Protein AF-A0A4Q4D3P8-F1 (afdb_monomer_lite)

pLDDT: mean 97.25, std 1.83, range [89.56, 98.69]

Foldseek 3Di:
DLALVVQVVVQCCCQCVVVVDDPLVSCQLLQCLLPVDSDDPDRSVSSSVCDDPSSVVSNVVSD

Radius of gyration: 10.98 Å; chains: 1; bounding box: 26×24×26 Å

Structure (mmCIF, N/CA/C/O backbone):
data_AF-A0A4Q4D3P8-F1
#
_entry.id   AF-A0A4Q4D3P8-F1
#
loop_
_atom_site.group_PDB
_atom_site.id
_atom_site.type_symbol
_atom_site.label_atom_id
_atom_site.label_alt_id
_atom_site.label_comp_id
_atom_site.label_asym_id
_atom_site.label_entity_id
_atom_site.label_seq_id
_atom_site.pdbx_PDB_ins_code
_atom_site.Cartn_x
_atom_site.Cartn_y
_atom_site.Cartn_z
_atom_site.occupancy
_atom_site.B_iso_or_equiv
_atom_site.auth_seq_id
_atom_site.auth_comp_id
_atom_site.auth_asym_id
_atom_site.auth_atom_id
_atom_site.pdbx_PDB_model_num
ATOM 1 N N . GLU A 1 1 ? -3.473 10.649 -10.302 1.00 93.06 1 GLU A N 1
ATOM 2 C CA . GLU A 1 1 ? -1.998 10.568 -10.363 1.00 93.06 1 GLU A CA 1
ATOM 3 C C . GLU A 1 1 ? -1.542 9.266 -9.705 1.00 93.06 1 GLU A C 1
ATOM 5 O O . GLU A 1 1 ? -2.282 8.758 -8.870 1.00 93.06 1 GLU A O 1
ATOM 10 N N . TRP A 1 2 ? -0.403 8.685 -10.096 1.00 97.56 2 TRP A N 1
ATOM 11 C CA . TRP A 1 2 ? 0.158 7.497 -9.430 1.00 97.56 2 TRP A CA 1
ATOM 12 C C . TRP A 1 2 ? 1.275 7.925 -8.477 1.00 97.56 2 TRP A C 1
ATOM 14 O O . TRP A 1 2 ? 2.446 7.815 -8.815 1.00 97.56 2 TRP A O 1
ATOM 24 N N . SER A 1 3 ? 0.888 8.460 -7.321 1.00 98.62 3 SER A N 1
ATOM 25 C CA . SER A 1 3 ? 1.799 8.993 -6.304 1.00 98.62 3 SER A CA 1
ATOM 26 C C . SER A 1 3 ? 1.491 8.409 -4.929 1.00 98.62 3 SER A C 1
ATOM 28 O O . SER A 1 3 ? 0.345 8.036 -4.657 1.00 98.62 3 SER A O 1
ATOM 30 N N . THR A 1 4 ? 2.491 8.346 -4.051 1.00 98.69 4 THR A N 1
ATOM 31 C CA . THR A 1 4 ? 2.389 7.836 -2.674 1.00 98.69 4 THR A CA 1
ATOM 32 C C . THR A 1 4 ? 1.159 8.357 -1.923 1.00 98.69 4 THR A C 1
ATOM 34 O O . THR A 1 4 ? 0.376 7.518 -1.474 1.00 98.69 4 THR A O 1
ATOM 37 N N . PRO A 1 5 ? 0.891 9.680 -1.827 1.00 98.62 5 PRO A N 1
ATOM 38 C CA . PRO A 1 5 ? -0.278 10.169 -1.092 1.00 98.62 5 PRO A CA 1
ATOM 39 C C . PRO A 1 5 ? -1.604 9.709 -1.713 1.00 98.62 5 PRO A C 1
ATOM 41 O O . PRO A 1 5 ? -2.553 9.404 -0.991 1.00 98.62 5 PRO A O 1
ATOM 44 N N . THR A 1 6 ? -1.670 9.599 -3.044 1.00 98.62 6 THR A N 1
ATOM 45 C CA . THR A 1 6 ? -2.873 9.118 -3.740 1.00 98.62 6 THR A CA 1
ATOM 46 C C . THR A 1 6 ? -3.098 7.624 -3.487 1.00 98.62 6 THR A C 1
ATOM 48 O O . THR A 1 6 ? -4.221 7.199 -3.220 1.00 98.62 6 THR A O 1
ATOM 51 N N . ILE A 1 7 ? -2.030 6.824 -3.549 1.00 98.62 7 ILE A N 1
ATOM 52 C CA . ILE A 1 7 ? -2.063 5.374 -3.323 1.00 98.62 7 ILE A CA 1
ATOM 53 C C . ILE A 1 7 ? -2.431 5.067 -1.869 1.00 98.62 7 ILE A C 1
ATOM 55 O O . ILE A 1 7 ? -3.321 4.253 -1.617 1.00 98.62 7 ILE A O 1
ATOM 59 N N . GLU A 1 8 ? -1.774 5.728 -0.914 1.00 98.56 8 GLU A N 1
ATOM 60 C CA . GLU A 1 8 ? -2.052 5.564 0.511 1.00 98.56 8 GLU A CA 1
ATOM 61 C C . GLU A 1 8 ? -3.501 5.944 0.831 1.00 98.56 8 GLU A C 1
ATOM 63 O O . GLU A 1 8 ? -4.210 5.161 1.465 1.00 98.56 8 GLU A O 1
ATOM 68 N N . GLY A 1 9 ? -3.965 7.099 0.343 1.00 98.62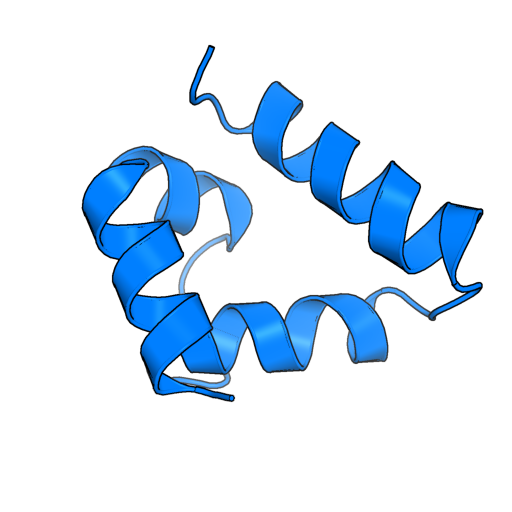 9 GLY A N 1
ATOM 69 C CA . GLY A 1 9 ? -5.342 7.547 0.534 1.00 98.62 9 GLY A CA 1
ATOM 70 C C . GLY A 1 9 ? -6.363 6.543 -0.002 1.00 98.62 9 GLY A C 1
ATOM 71 O O . GLY A 1 9 ? -7.283 6.158 0.718 1.00 98.62 9 GLY A O 1
ATOM 72 N N . ALA A 1 10 ? -6.169 6.050 -1.230 1.00 98.38 10 ALA A N 1
ATOM 73 C CA . ALA A 1 10 ? -7.076 5.082 -1.848 1.00 98.38 10 ALA A CA 1
ATOM 74 C C . ALA A 1 10 ? -7.132 3.746 -1.086 1.00 98.38 10 ALA A C 1
ATOM 76 O O . ALA A 1 10 ? -8.217 3.195 -0.872 1.00 98.38 10 ALA A O 1
ATOM 77 N N . LEU A 1 11 ? -5.977 3.228 -0.650 1.00 98.19 11 LEU A N 1
ATOM 78 C CA . LEU A 1 11 ? -5.907 1.978 0.109 1.00 98.19 11 LEU A CA 1
ATOM 79 C C . LEU A 1 11 ? -6.495 2.127 1.515 1.00 98.19 11 LEU A C 1
ATOM 81 O O . LEU A 1 11 ? -7.173 1.213 1.978 1.00 98.19 11 LEU A O 1
ATOM 85 N N . ARG A 1 12 ? -6.280 3.262 2.191 1.00 98.50 12 ARG A N 1
ATOM 86 C CA . ARG A 1 12 ? -6.894 3.543 3.500 1.00 98.50 12 ARG A CA 1
ATOM 87 C C . ARG A 1 12 ? -8.409 3.654 3.391 1.00 98.50 12 ARG A C 1
ATOM 89 O O . ARG A 1 12 ? -9.100 2.922 4.093 1.00 98.50 12 ARG A O 1
ATOM 96 N N . ALA A 1 13 ? -8.903 4.467 2.460 1.00 98.62 13 ALA A N 1
ATOM 97 C CA . ALA A 1 13 ? -10.335 4.638 2.247 1.00 98.62 13 ALA A CA 1
ATOM 98 C C . ALA A 1 13 ? -11.025 3.303 1.926 1.00 98.62 13 ALA A C 1
ATOM 100 O O . ALA A 1 13 ? -12.077 2.994 2.473 1.00 98.62 13 ALA A O 1
ATOM 101 N N . SER A 1 14 ? -10.410 2.470 1.081 1.00 98.19 14 SER A N 1
ATOM 102 C CA . SER A 1 14 ? -11.017 1.196 0.679 1.00 98.19 14 SER A CA 1
ATOM 103 C C . SER A 1 14 ? -10.914 0.124 1.766 1.00 98.19 14 SER A C 1
ATOM 105 O O . SER A 1 14 ? -11.902 -0.526 2.088 1.00 98.19 14 SER A O 1
ATOM 107 N N . LEU A 1 15 ? -9.722 -0.090 2.333 1.00 98.12 15 LEU A N 1
ATOM 108 C CA . LEU A 1 15 ? -9.461 -1.232 3.215 1.00 98.12 15 LEU A CA 1
ATOM 109 C C . LEU A 1 15 ? -9.743 -0.928 4.686 1.00 98.12 15 LEU A C 1
ATOM 111 O O . LEU A 1 15 ? -10.219 -1.802 5.406 1.00 98.12 15 LEU A O 1
ATOM 115 N N . ILE A 1 16 ? -9.426 0.280 5.149 1.00 98.00 16 ILE A N 1
ATOM 116 C CA . ILE A 1 16 ? -9.635 0.660 6.549 1.00 98.00 16 ILE A CA 1
ATOM 117 C C . ILE A 1 16 ? -11.054 1.175 6.721 1.00 98.00 16 ILE A C 1
ATOM 119 O O . ILE A 1 16 ? -11.810 0.584 7.482 1.00 98.00 16 ILE A O 1
ATOM 123 N N . ASP A 1 17 ? -11.427 2.230 6.001 1.00 97.56 17 ASP A N 1
ATOM 124 C CA . ASP A 1 17 ? -12.728 2.869 6.217 1.00 97.56 17 ASP A CA 1
ATOM 125 C C . ASP A 1 17 ? -13.857 2.034 5.596 1.00 97.56 17 ASP A C 1
ATOM 127 O O . ASP A 1 17 ? -14.870 1.779 6.241 1.00 97.56 17 ASP A O 1
ATOM 131 N N . GLY A 1 18 ? -13.657 1.538 4.370 1.00 98.31 18 GLY A N 1
ATOM 132 C CA . GLY A 1 18 ? -14.652 0.744 3.648 1.00 98.31 18 GLY A CA 1
ATOM 133 C C . GLY A 1 18 ? -14.867 -0.664 4.209 1.00 98.31 18 GLY A C 1
ATOM 134 O O . GLY A 1 18 ? -16.006 -1.112 4.312 1.00 98.31 18 GLY A O 1
ATOM 135 N N . LEU A 1 19 ? -13.792 -1.370 4.582 1.00 97.81 19 LEU A N 1
ATOM 136 C CA . LEU A 1 19 ? -13.867 -2.757 5.076 1.00 97.81 19 LEU A CA 1
ATOM 137 C C . LEU A 1 19 ? -13.653 -2.898 6.593 1.00 97.81 19 LEU A C 1
ATOM 139 O O . LEU A 1 19 ? -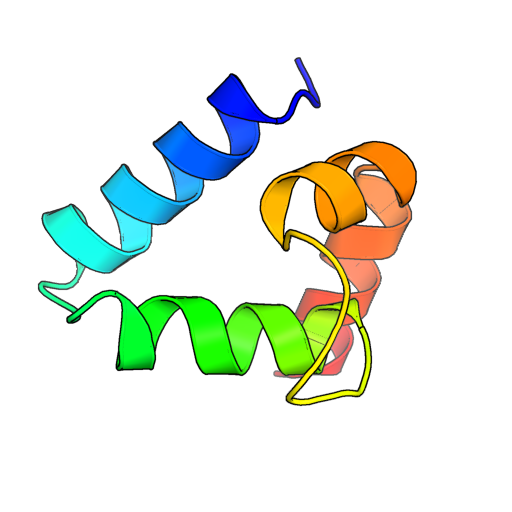13.722 -4.009 7.117 1.00 97.81 19 LEU A O 1
ATOM 143 N N . GLY A 1 20 ? -13.369 -1.811 7.314 1.00 97.69 20 GLY A N 1
ATOM 144 C CA . GLY A 1 20 ? -13.139 -1.841 8.763 1.00 97.69 20 GLY A CA 1
ATOM 145 C C . GLY A 1 20 ? -11.860 -2.574 9.187 1.00 97.69 20 GLY A C 1
ATOM 146 O O . GLY A 1 20 ? -11.730 -2.977 10.348 1.00 97.69 20 GLY A O 1
ATOM 147 N N . LEU A 1 21 ? -10.913 -2.811 8.272 1.00 98.31 21 LEU A N 1
ATOM 148 C CA . LEU A 1 21 ? -9.724 -3.601 8.579 1.00 98.31 21 LEU A CA 1
ATOM 149 C C . LEU A 1 21 ? -8.708 -2.786 9.378 1.00 98.31 21 LEU A C 1
ATOM 151 O O . LEU A 1 21 ? -8.372 -1.646 9.061 1.00 98.31 21 LEU A O 1
ATOM 155 N N . LYS A 1 22 ? -8.102 -3.427 10.381 1.00 97.88 22 LYS A N 1
ATOM 156 C CA . LYS A 1 22 ? -6.928 -2.858 11.054 1.00 97.88 22 LYS A CA 1
ATOM 157 C C . LYS A 1 22 ? -5.768 -2.738 10.051 1.00 97.88 22 LYS A C 1
ATOM 159 O O . LYS A 1 22 ? -5.534 -3.700 9.314 1.00 97.88 22 LYS A O 1
ATOM 164 N N . PRO A 1 23 ? -4.949 -1.666 10.093 1.00 95.25 23 PRO A N 1
ATOM 165 C CA . PRO A 1 23 ? -3.848 -1.452 9.144 1.00 95.25 23 PRO A CA 1
ATOM 166 C C . PRO A 1 23 ? -2.919 -2.662 8.961 1.00 95.25 23 PRO A C 1
ATOM 168 O O . PRO A 1 23 ? -2.527 -2.993 7.844 1.00 95.25 23 PRO A O 1
ATOM 171 N N . ARG A 1 24 ? -2.608 -3.374 10.055 1.00 92.06 24 ARG A N 1
ATOM 172 C CA . ARG A 1 24 ? -1.752 -4.572 10.028 1.00 92.06 24 ARG A CA 1
ATOM 173 C C . ARG A 1 24 ? -2.332 -5.704 9.172 1.00 92.06 24 ARG A C 1
ATOM 175 O O . ARG A 1 24 ? -1.569 -6.434 8.550 1.00 92.06 24 ARG A O 1
ATOM 182 N N . LEU A 1 25 ? -3.655 -5.860 9.167 1.00 96.06 25 LEU A N 1
ATOM 183 C CA . LEU A 1 25 ? -4.350 -6.873 8.371 1.00 96.06 25 LEU A CA 1
ATOM 184 C C . LEU A 1 25 ? -4.612 -6.384 6.945 1.00 96.06 25 LEU A C 1
ATOM 186 O O . LEU A 1 25 ? -4.520 -7.179 6.021 1.00 96.06 25 LEU A O 1
ATOM 190 N N . ALA A 1 26 ? -4.869 -5.087 6.766 1.00 97.19 26 ALA A N 1
ATOM 191 C CA . ALA A 1 26 ? -5.114 -4.485 5.459 1.00 97.19 26 ALA A CA 1
ATOM 192 C C . ALA A 1 26 ? -3.869 -4.507 4.556 1.00 97.19 26 ALA A C 1
ATOM 194 O O . ALA A 1 26 ? -3.926 -4.941 3.409 1.00 97.19 26 ALA A O 1
ATOM 195 N N . PHE A 1 27 ? -2.722 -4.049 5.065 1.00 97.50 27 PHE A N 1
ATOM 196 C CA . PHE A 1 27 ? -1.552 -3.774 4.220 1.00 97.50 27 PHE A CA 1
ATOM 197 C C . PHE A 1 27 ? -0.554 -4.929 4.129 1.00 97.50 27 PHE A C 1
ATOM 199 O O . PHE A 1 27 ? 0.286 -4.943 3.231 1.00 97.50 27 PHE A O 1
ATOM 206 N N . GLY A 1 28 ? -0.636 -5.911 5.031 1.00 96.94 28 GLY A N 1
ATOM 207 C CA . GLY A 1 28 ? 0.202 -7.113 4.983 1.00 96.94 28 GLY A CA 1
ATOM 208 C C . GLY A 1 28 ? 0.039 -7.903 3.675 1.00 96.94 28 GLY A C 1
ATOM 209 O O . GLY A 1 28 ? 1.043 -8.132 2.998 1.00 96.94 28 GLY A O 1
ATOM 210 N N . PRO A 1 29 ? -1.193 -8.279 3.281 1.00 96.56 29 PRO A N 1
ATOM 211 C CA . PRO A 1 29 ? -1.452 -8.977 2.022 1.00 96.56 29 PRO A CA 1
ATOM 212 C C . PRO A 1 29 ? -1.034 -8.163 0.795 1.00 96.56 29 PRO A C 1
ATOM 214 O O . PRO A 1 29 ? -0.341 -8.690 -0.070 1.00 96.56 29 PRO A O 1
ATOM 217 N N . VAL A 1 30 ? -1.362 -6.864 0.763 1.00 97.38 30 VAL A N 1
ATOM 218 C CA . VAL A 1 30 ? -0.963 -5.955 -0.329 1.00 97.38 30 VAL A CA 1
ATOM 219 C C . VAL A 1 30 ? 0.556 -5.939 -0.491 1.00 97.38 30 VAL A C 1
ATOM 221 O O . VAL A 1 30 ? 1.060 -6.061 -1.603 1.00 97.38 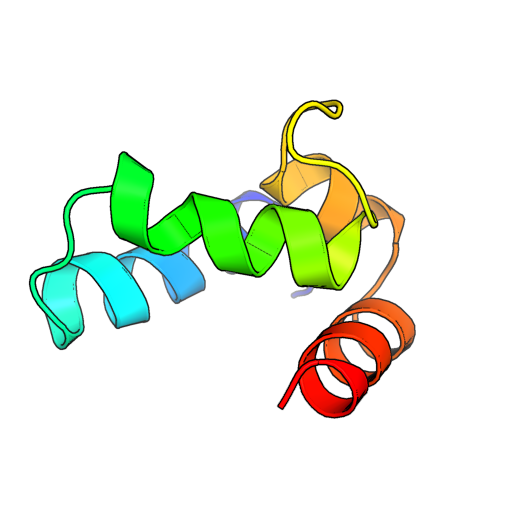30 VAL A O 1
ATOM 224 N N . ARG A 1 31 ? 1.304 -5.850 0.616 1.00 97.75 31 ARG A N 1
ATOM 225 C CA . ARG A 1 31 ? 2.768 -5.899 0.584 1.00 97.75 31 ARG A CA 1
ATOM 226 C C . ARG A 1 31 ? 3.270 -7.198 -0.022 1.00 97.75 31 ARG A C 1
ATOM 228 O O . ARG A 1 31 ? 4.072 -7.148 -0.942 1.00 97.75 31 ARG A O 1
ATOM 235 N N . VAL A 1 32 ? 2.789 -8.342 0.457 1.00 97.62 32 VAL A N 1
ATOM 236 C CA . VAL A 1 32 ? 3.244 -9.643 -0.048 1.00 97.62 32 VAL A CA 1
ATOM 237 C C . VAL A 1 32 ? 2.925 -9.797 -1.533 1.00 97.62 32 VAL A C 1
ATOM 239 O O . VAL A 1 32 ? 3.806 -10.197 -2.286 1.00 97.62 32 VAL A O 1
ATOM 242 N N . ALA A 1 33 ? 1.723 -9.424 -1.970 1.00 97.75 33 ALA A N 1
ATOM 243 C CA . ALA A 1 33 ? 1.344 -9.486 -3.379 1.00 97.75 33 ALA A CA 1
ATOM 244 C C . ALA A 1 33 ? 2.239 -8.590 -4.254 1.00 97.75 33 ALA A C 1
ATOM 246 O O . ALA A 1 33 ? 2.702 -9.001 -5.315 1.00 97.75 33 ALA A O 1
ATOM 247 N N . VAL A 1 34 ? 2.551 -7.374 -3.793 1.00 97.50 34 VAL A N 1
ATOM 248 C CA . VAL A 1 34 ? 3.344 -6.414 -4.573 1.00 97.50 34 VAL A CA 1
ATOM 249 C C . VAL A 1 34 ? 4.843 -6.706 -4.525 1.00 97.50 34 VAL A C 1
ATOM 251 O O . VAL A 1 34 ? 5.512 -6.554 -5.546 1.00 97.50 34 VAL A O 1
ATOM 254 N N . THR A 1 35 ? 5.407 -7.089 -3.379 1.00 95.56 35 THR A N 1
ATOM 255 C CA . THR A 1 35 ? 6.866 -7.189 -3.177 1.00 95.56 35 THR A CA 1
ATOM 256 C C . THR A 1 35 ? 7.378 -8.620 -3.062 1.00 95.56 35 THR A C 1
ATOM 258 O O . THR A 1 35 ? 8.588 -8.824 -3.106 1.00 95.56 35 THR A O 1
ATOM 261 N N . GLY A 1 36 ? 6.496 -9.609 -2.903 1.00 96.00 36 GLY A N 1
ATOM 262 C CA . GLY A 1 36 ? 6.868 -11.002 -2.640 1.00 96.00 36 GLY A CA 1
ATOM 263 C C . GLY A 1 36 ? 7.424 -11.245 -1.232 1.00 96.00 36 GLY A C 1
ATOM 264 O O . GLY A 1 36 ? 7.896 -12.341 -0.941 1.00 96.00 36 GLY A O 1
ATOM 265 N N . SER A 1 37 ? 7.394 -10.248 -0.339 1.00 95.50 37 SER A N 1
ATOM 266 C CA . SE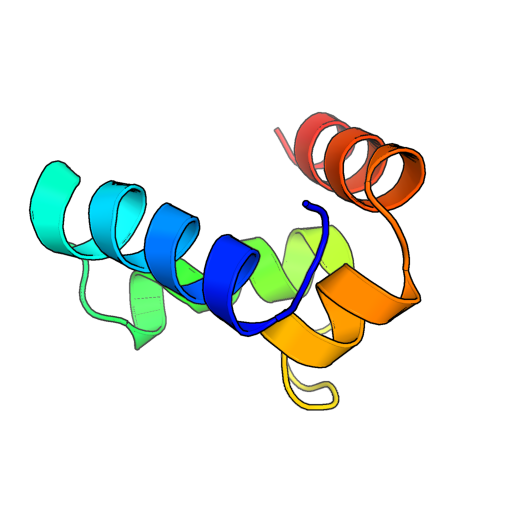R A 1 37 ? 7.994 -10.334 0.996 1.00 95.50 37 SER A CA 1
ATOM 267 C C . SER A 1 37 ? 7.113 -9.694 2.070 1.00 95.50 37 SER A C 1
ATOM 269 O O . SER A 1 37 ? 6.392 -8.730 1.831 1.00 95.50 37 SER A O 1
ATOM 271 N N . ARG A 1 38 ? 7.178 -10.213 3.303 1.00 94.19 38 ARG A N 1
ATOM 272 C CA . ARG A 1 38 ? 6.470 -9.620 4.459 1.00 94.19 38 ARG A CA 1
ATOM 273 C C . ARG A 1 38 ? 7.167 -8.372 5.004 1.00 94.19 38 ARG A C 1
ATOM 275 O O . ARG A 1 38 ? 6.534 -7.563 5.674 1.00 94.19 38 ARG A O 1
ATOM 282 N N . ILE A 1 39 ? 8.461 -8.235 4.726 1.00 94.31 39 ILE A N 1
ATOM 283 C CA . ILE A 1 39 ? 9.303 -7.105 5.117 1.00 94.31 39 ILE A CA 1
ATOM 284 C C . ILE A 1 39 ? 9.899 -6.534 3.836 1.00 94.31 39 ILE A C 1
ATOM 286 O O . ILE A 1 39 ? 10.504 -7.259 3.045 1.00 94.31 39 ILE A O 1
ATOM 290 N N . SER A 1 40 ? 9.691 -5.245 3.610 1.00 91.88 40 SER A N 1
ATOM 291 C CA . SER A 1 40 ? 10.219 -4.510 2.463 1.00 91.88 40 SER A CA 1
ATOM 292 C C . SER A 1 40 ? 10.357 -3.032 2.853 1.00 91.88 40 SER A C 1
ATOM 294 O O . SER A 1 40 ? 9.929 -2.666 3.956 1.00 91.88 40 SER A O 1
A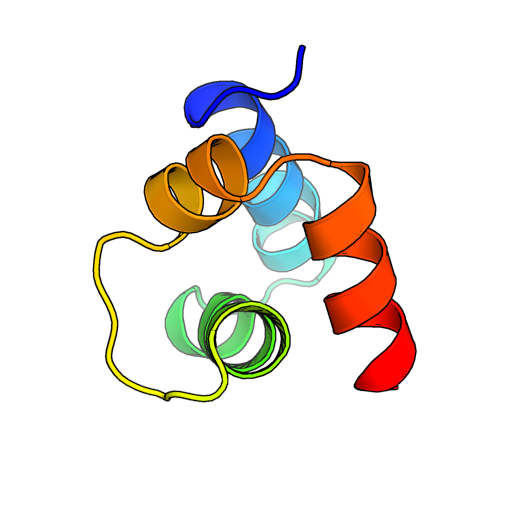TOM 296 N N . PRO A 1 41 ? 10.907 -2.171 1.979 1.00 95.75 41 PRO A N 1
ATOM 297 C CA . PRO A 1 41 ? 10.849 -0.722 2.162 1.00 95.75 41 PRO A CA 1
ATOM 298 C C . PRO A 1 41 ? 9.404 -0.204 2.363 1.00 95.75 41 PRO A C 1
ATOM 300 O O . PRO A 1 41 ? 8.439 -0.984 2.282 1.00 95.75 41 PRO A O 1
ATOM 303 N N . PRO A 1 42 ? 9.218 1.100 2.630 1.00 97.75 42 PRO A N 1
ATOM 304 C CA . PRO A 1 42 ? 7.893 1.708 2.752 1.00 97.75 42 PRO A CA 1
ATOM 305 C C . PRO A 1 42 ? 6.962 1.312 1.589 1.00 97.75 42 PRO A C 1
ATOM 307 O O . PRO A 1 42 ? 7.363 1.308 0.422 1.00 97.75 42 PRO A O 1
ATOM 310 N N . LEU A 1 43 ? 5.759 0.821 1.922 1.00 97.56 43 LEU A N 1
ATOM 311 C CA . LEU A 1 43 ? 4.899 0.092 0.976 1.00 97.56 43 LEU A CA 1
ATOM 312 C C . LEU A 1 43 ? 4.405 0.999 -0.149 1.00 97.56 43 LEU A C 1
ATOM 314 O O . LEU A 1 43 ? 4.444 0.601 -1.309 1.00 97.56 43 LEU A O 1
ATOM 318 N N . PHE A 1 44 ? 3.923 2.188 0.195 1.00 98.25 44 PHE A N 1
ATOM 319 C CA . PHE A 1 44 ? 3.266 3.080 -0.756 1.00 98.25 44 PHE A CA 1
ATOM 320 C C . PHE A 1 44 ? 4.279 3.681 -1.734 1.00 98.25 44 PHE A C 1
ATOM 322 O O . PHE A 1 44 ? 4.033 3.695 -2.935 1.00 98.25 44 PHE A O 1
ATOM 329 N N . GLU A 1 45 ? 5.466 4.013 -1.241 1.00 98.38 45 GLU A N 1
ATOM 330 C CA . GLU A 1 45 ? 6.620 4.460 -2.014 1.00 98.38 45 GLU A CA 1
ATOM 331 C C . GLU A 1 45 ? 7.117 3.342 -2.936 1.00 98.38 45 GLU A C 1
ATOM 333 O O . GLU A 1 45 ? 7.420 3.572 -4.104 1.00 98.38 45 GLU A O 1
ATOM 338 N N . SER A 1 46 ? 7.135 2.096 -2.448 1.00 97.69 46 SER A N 1
ATOM 339 C CA . SER A 1 46 ? 7.460 0.935 -3.287 1.00 97.69 46 SER A CA 1
ATOM 340 C C . SER A 1 46 ? 6.436 0.742 -4.412 1.00 97.69 46 SER A C 1
ATOM 342 O O . SER A 1 46 ? 6.823 0.414 -5.532 1.00 97.69 46 SER A O 1
ATOM 344 N N . ILE A 1 47 ? 5.140 0.946 -4.142 1.00 98.31 47 ILE A N 1
ATOM 345 C CA . ILE A 1 47 ? 4.065 0.867 -5.145 1.00 98.31 47 ILE A CA 1
ATOM 346 C C . ILE A 1 47 ? 4.178 2.009 -6.169 1.00 98.31 47 ILE A C 1
ATOM 348 O O . ILE A 1 47 ? 4.000 1.782 -7.370 1.00 98.31 47 ILE A O 1
ATOM 352 N N . GLU A 1 48 ? 4.484 3.227 -5.719 1.00 98.50 48 GLU A N 1
ATOM 353 C CA . GLU A 1 48 ? 4.733 4.370 -6.598 1.00 98.50 48 GLU A CA 1
ATOM 354 C C . GLU A 1 48 ? 5.892 4.074 -7.557 1.00 98.50 48 GLU A C 1
ATOM 356 O O . GLU A 1 48 ? 5.695 4.097 -8.773 1.00 98.50 48 GLU A O 1
ATOM 361 N N . LEU A 1 49 ? 7.056 3.688 -7.020 1.00 98.00 49 LEU A N 1
ATOM 362 C CA . LEU A 1 49 ? 8.260 3.385 -7.801 1.00 98.00 49 LEU A CA 1
ATOM 363 C C . LEU A 1 49 ? 8.071 2.212 -8.770 1.00 98.00 49 LEU A C 1
ATOM 365 O O . LEU A 1 49 ? 8.638 2.206 -9.862 1.00 98.00 49 LEU A O 1
ATOM 369 N N . LEU A 1 50 ? 7.280 1.206 -8.386 1.00 97.50 50 LEU A N 1
ATOM 370 C CA . LEU A 1 50 ? 6.983 0.060 -9.247 1.00 97.50 50 LEU A CA 1
ATOM 371 C C . LEU A 1 50 ? 6.095 0.437 -10.444 1.00 97.50 50 LEU A C 1
ATOM 373 O O . LEU A 1 50 ? 6.146 -0.223 -11.487 1.00 97.50 50 LEU A O 1
ATOM 377 N N . GLY A 1 51 ? 5.275 1.477 -10.285 1.00 98.44 51 GLY A N 1
ATOM 378 C CA . GLY A 1 51 ? 4.327 1.956 -11.279 1.00 98.44 51 GLY A CA 1
ATOM 379 C C . GLY A 1 51 ? 3.015 1.165 -11.330 1.00 98.44 51 GLY A C 1
ATOM 380 O O . GLY A 1 51 ? 2.898 0.018 -10.881 1.00 98.44 51 GLY A O 1
ATOM 381 N N . ARG A 1 52 ? 1.997 1.797 -11.927 1.00 98.31 52 ARG A N 1
ATOM 382 C CA . ARG A 1 52 ? 0.609 1.304 -11.961 1.00 98.31 52 ARG A CA 1
ATOM 383 C C . ARG A 1 52 ? 0.457 -0.073 -12.594 1.00 98.31 52 ARG A C 1
ATOM 385 O O . ARG A 1 52 ? -0.104 -0.970 -11.974 1.00 98.31 52 ARG A O 1
ATOM 392 N N . ALA A 1 53 ? 0.944 -0.238 -13.823 1.00 98.38 53 ALA A N 1
ATOM 393 C CA . ALA A 1 53 ? 0.710 -1.453 -14.602 1.00 98.38 53 ALA A CA 1
ATOM 394 C C . ALA A 1 53 ? 1.274 -2.699 -13.902 1.00 98.38 53 ALA A C 1
ATOM 396 O O . ALA A 1 53 ? 0.575 -3.697 -13.748 1.00 98.38 53 ALA A O 1
ATOM 397 N N . ARG A 1 54 ? 2.518 -2.618 -13.414 1.00 98.31 54 ARG A N 1
ATOM 398 C CA . ARG A 1 54 ? 3.171 -3.740 -12.734 1.00 98.31 54 ARG A CA 1
ATOM 399 C C . ARG A 1 54 ? 2.566 -4.015 -11.358 1.00 98.31 54 ARG A C 1
ATOM 401 O O . ARG A 1 54 ? 2.448 -5.180 -10.997 1.00 98.31 54 ARG A O 1
ATOM 408 N N . THR A 1 55 ? 2.156 -2.984 -10.619 1.00 98.31 55 THR A N 1
ATOM 409 C CA . THR A 1 55 ? 1.447 -3.170 -9.342 1.00 98.31 55 THR A CA 1
ATOM 410 C C . THR A 1 55 ? 0.146 -3.939 -9.544 1.00 98.31 55 THR A C 1
ATOM 412 O O . THR A 1 55 ? -0.063 -4.952 -8.886 1.00 98.31 55 THR A O 1
ATOM 415 N N . LEU A 1 56 ? -0.708 -3.493 -10.471 1.00 98.12 56 LEU A N 1
ATOM 416 C CA . LEU A 1 56 ? -2.004 -4.132 -10.712 1.00 98.12 56 LEU A CA 1
ATOM 417 C C . LEU A 1 56 ? -1.845 -5.571 -11.211 1.00 98.12 56 LEU A C 1
ATOM 419 O O . LEU A 1 56 ? -2.524 -6.451 -10.701 1.00 98.12 56 LEU A O 1
ATOM 423 N N . ALA A 1 57 ? -0.897 -5.829 -12.118 1.00 98.56 57 ALA A N 1
ATOM 424 C CA . ALA A 1 57 ? -0.612 -7.187 -12.585 1.00 98.56 57 ALA A CA 1
ATOM 425 C C . ALA A 1 57 ? -0.159 -8.126 -11.451 1.00 98.56 57 ALA A C 1
ATOM 427 O O . ALA A 1 57 ? -0.526 -9.296 -11.432 1.00 98.56 57 ALA A O 1
ATOM 428 N N . ARG A 1 58 ? 0.632 -7.626 -10.490 1.00 98.38 58 ARG A N 1
ATOM 429 C CA . ARG A 1 58 ? 1.055 -8.417 -9.322 1.00 98.38 58 ARG A CA 1
ATOM 430 C C . ARG A 1 58 ? -0.083 -8.688 -8.342 1.00 98.38 58 ARG A C 1
ATOM 432 O O . ARG A 1 58 ? -0.129 -9.772 -7.776 1.00 98.38 58 ARG A O 1
ATOM 439 N N . LEU A 1 59 ? -0.972 -7.716 -8.135 1.00 97.62 59 LEU A N 1
ATOM 440 C CA . LEU A 1 59 ? -2.158 -7.903 -7.299 1.00 97.62 59 LEU A CA 1
ATOM 441 C C . LEU A 1 59 ? -3.108 -8.939 -7.909 1.00 97.62 59 LEU A C 1
ATOM 443 O O . LEU A 1 59 ? -3.570 -9.810 -7.187 1.00 97.62 59 LEU A O 1
ATOM 447 N N . ASP A 1 60 ? -3.343 -8.868 -9.221 1.00 97.88 60 ASP A N 1
ATOM 448 C CA . ASP A 1 60 ? -4.211 -9.802 -9.950 1.00 97.88 60 ASP A CA 1
ATOM 449 C C . ASP A 1 60 ? -3.674 -11.240 -9.906 1.00 97.88 60 ASP A C 1
ATOM 451 O O . ASP A 1 60 ? -4.406 -12.175 -9.612 1.00 97.88 60 ASP A O 1
ATOM 455 N N . ALA A 1 61 ? -2.359 -11.414 -10.073 1.00 97.69 61 ALA A N 1
ATOM 456 C CA . ALA A 1 61 ? -1.709 -12.721 -9.975 1.00 97.69 61 ALA A CA 1
ATOM 457 C C . ALA A 1 61 ? -1.709 -13.338 -8.557 1.00 97.69 61 ALA A C 1
ATOM 459 O O . ALA A 1 61 ? -1.266 -14.475 -8.398 1.00 97.69 61 ALA A O 1
ATOM 460 N N . ALA A 1 62 ? -2.126 -12.589 -7.529 1.00 95.81 62 ALA A N 1
ATOM 461 C CA . ALA A 1 62 ? -2.182 -13.044 -6.139 1.00 95.81 62 ALA A CA 1
ATOM 462 C C . ALA A 1 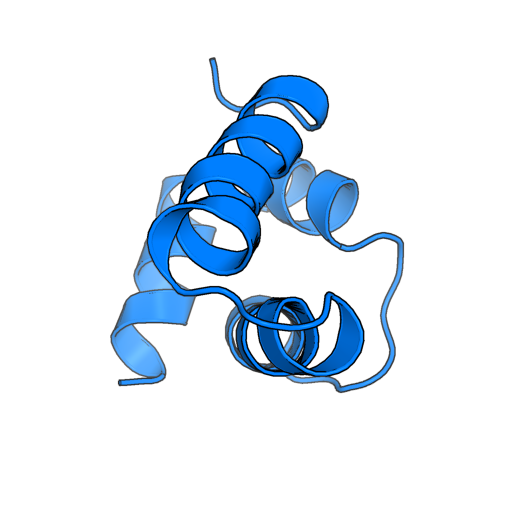62 ? -3.604 -13.412 -5.663 1.00 95.81 62 ALA A C 1
ATOM 464 O O . ALA A 1 62 ? -3.761 -13.760 -4.488 1.00 95.81 62 ALA A O 1
ATOM 465 N N . LEU A 1 63 ? -4.609 -13.299 -6.540 1.00 89.56 63 LEU A N 1
ATOM 466 C CA . LEU A 1 63 ? -6.001 -13.715 -6.320 1.00 89.56 63 LEU A CA 1
ATOM 467 C C . LEU A 1 63 ? -6.211 -15.180 -6.725 1.00 89.56 63 LEU A C 1
ATOM 469 O O . LEU A 1 63 ? -7.024 -15.841 -6.041 1.00 89.56 63 LEU A O 1
#

Secondary structure (DSSP, 8-state):
---HHHHHHHHIIIIIIIT---HHHHHHHHHHHHHSSSS-S-HHHHHHHH-HHHHHHHHHTT-

Sequence (63 aa):
EWSTPTIEGALRASLIDGLGLKPRLAFGPVRVAVTGSRISPPLFESIELLGRARTLARLDAAL